Protein AF-A0A0C3E3M6-F1 (afdb_monomer)

Solvent-accessible surface area (backbone atoms only — not comparable to full-atom values): 9593 Å² total; per-residue (Å²): 144,78,88,82,83,80,81,84,80,76,76,79,73,86,79,72,97,59,81,81,47,82,28,49,86,83,46,25,75,39,64,66,33,35,54,50,52,58,72,68,54,87,75,74,88,91,57,54,73,69,54,51,47,52,51,54,50,51,51,53,76,48,27,64,76,56,60,92,46,70,67,47,59,74,80,65,84,90,70,74,87,81,77,88,70,64,92,86,66,84,62,50,68,71,64,85,62,73,88,68,56,73,70,54,45,54,55,51,49,52,52,51,53,51,35,45,76,35,69,75,49,74,91,77,58,72,92,76,52,65,62,48,78,70,78,79,94,75,82,82,88,125

Radius of gyration: 21.29 Å; Cα contacts (8 Å, |Δi|>4): 78; chains: 1; bounding box: 4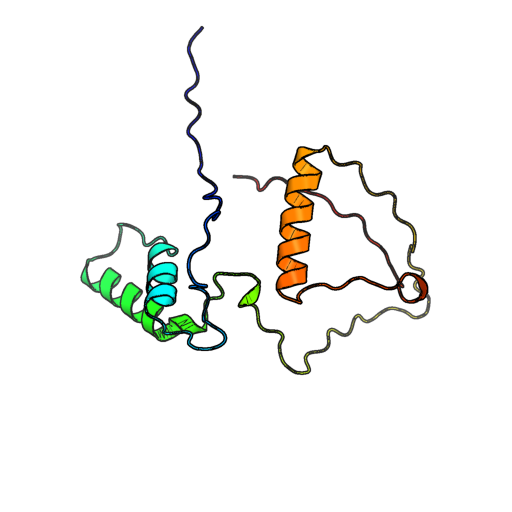5×54×56 Å

Foldseek 3Di:
DDDDDDDDPDPPPPDDDDDCLQCLPPCLLDPSLLVVQLVVDDDDPPDDPVVNVVVSVVSNVVSSVDGPALLSDDDDPPDDDDDPDDPPDAEDLDDDADDDDPVRVVVVVVVVVRCVVSVVDDDDDSVPDRYDDYDDDDDDDD

pLDDT: mean 83.71, std 19.03, range [28.7, 97.94]

Secondary structure (DSSP, 8-state):
---------------S-------TTT-TT-HHHHHHHHHHS---SSS-HHHHHHHHHHHHHTGGG---SGGGPPPPTT--------TTPPPP----PPPPPHHHHHHHHHHHHHHHHTTS--PPPGGG-S------------

Mean predicted aligned error: 9.67 Å

Sequence (142 aa):
MAPKTETTSGLQTITEKSADIFTRQTNPFAPPQVDYIIRSVKVGNDISAEERQKVTELLTEFADVFACSLKEVLPIPEAQVNLTIPEDMTFRTSVHQRLMNPPQCQFMNKWIDEMLSADLIKHADIPHIKHVAPTVLMQKTH

Structure (mmCIF, N/CA/C/O backbone):
data_AF-A0A0C3E3M6-F1
#
_entry.id   AF-A0A0C3E3M6-F1
#
loop_
_atom_site.group_PDB
_atom_site.id
_atom_site.type_symbol
_atom_site.label_atom_id
_atom_site.label_alt_id
_atom_site.label_comp_id
_atom_site.label_asym_id
_atom_site.label_entity_id
_atom_site.label_seq_id
_atom_site.pdbx_PDB_ins_code
_atom_site.Cartn_x
_atom_site.Cartn_y
_atom_site.Cartn_z
_atom_site.occupancy
_atom_site.B_iso_or_equiv
_atom_site.auth_seq_id
_atom_site.auth_comp_id
_atom_site.auth_asym_id
_atom_site.auth_atom_id
_atom_site.pdbx_PDB_model_num
ATOM 1 N N . MET A 1 1 ? 14.175 41.253 10.468 1.00 41.66 1 MET A N 1
ATOM 2 C CA . MET A 1 1 ? 14.672 40.066 11.190 1.00 41.66 1 MET A CA 1
ATOM 3 C C . MET A 1 1 ? 13.565 39.618 12.131 1.00 41.66 1 MET A C 1
ATOM 5 O O . MET A 1 1 ? 13.335 40.268 13.137 1.00 41.66 1 MET A O 1
ATOM 9 N N . ALA A 1 2 ? 12.799 38.612 11.721 1.00 33.34 2 ALA A N 1
ATOM 10 C CA . ALA A 1 2 ? 11.771 37.950 12.521 1.00 33.34 2 ALA A CA 1
ATOM 11 C C . ALA A 1 2 ? 11.750 36.483 12.056 1.00 33.34 2 ALA A C 1
ATOM 13 O O . ALA A 1 2 ? 11.730 36.263 10.839 1.00 33.34 2 ALA A O 1
ATOM 14 N N . PRO A 1 3 ? 11.850 35.495 12.959 1.00 35.28 3 PRO A N 1
ATOM 15 C CA . PRO A 1 3 ? 11.940 34.097 12.567 1.00 35.28 3 PRO A CA 1
ATOM 16 C C . PRO A 1 3 ? 10.563 33.594 12.129 1.00 35.28 3 PRO A C 1
ATOM 18 O O . PRO A 1 3 ? 9.586 33.696 12.868 1.00 35.28 3 PRO A O 1
ATOM 21 N N . LYS A 1 4 ? 10.486 33.058 10.907 1.00 31.77 4 LYS A N 1
ATOM 22 C CA . LYS A 1 4 ? 9.331 32.280 10.458 1.00 31.77 4 LYS A CA 1
ATOM 23 C C . LYS A 1 4 ? 9.396 30.925 11.153 1.00 31.77 4 LYS A C 1
ATOM 25 O O . LYS A 1 4 ? 10.360 30.186 10.992 1.00 31.77 4 LYS A O 1
ATOM 30 N N . THR A 1 5 ? 8.377 30.642 11.946 1.00 35.78 5 THR A N 1
ATOM 31 C CA . THR A 1 5 ? 8.089 29.333 12.522 1.00 35.78 5 THR A CA 1
ATOM 32 C C . THR A 1 5 ? 7.734 28.363 11.398 1.00 35.78 5 THR A C 1
ATOM 34 O O . THR A 1 5 ? 6.671 28.482 10.789 1.00 35.78 5 THR A O 1
ATOM 37 N N . GLU A 1 6 ? 8.627 27.422 11.108 1.00 30.78 6 GLU A N 1
ATOM 38 C CA . GLU A 1 6 ? 8.333 26.266 10.266 1.00 30.78 6 GLU A CA 1
ATOM 39 C C . GLU A 1 6 ? 7.559 25.244 11.103 1.00 30.78 6 GLU A C 1
ATOM 41 O O . GLU A 1 6 ? 8.087 24.609 12.015 1.00 30.78 6 GLU A O 1
ATOM 46 N N . THR A 1 7 ? 6.262 25.132 10.826 1.00 28.70 7 THR A N 1
ATOM 47 C CA . THR A 1 7 ? 5.413 24.064 11.345 1.00 28.70 7 THR A CA 1
ATOM 48 C C . THR A 1 7 ? 5.734 22.780 10.586 1.00 28.70 7 THR A C 1
ATOM 50 O O . THR A 1 7 ? 5.360 22.607 9.429 1.00 28.70 7 THR A O 1
ATOM 53 N N . THR A 1 8 ? 6.443 21.884 11.264 1.00 36.44 8 THR A N 1
ATOM 54 C CA . THR A 1 8 ? 6.720 20.502 10.873 1.00 36.44 8 THR A CA 1
ATOM 55 C C . THR A 1 8 ? 5.420 19.753 10.555 1.00 36.44 8 THR A C 1
ATOM 57 O O . THR A 1 8 ? 4.686 19.363 11.461 1.00 36.44 8 THR A O 1
ATOM 60 N N . SER A 1 9 ? 5.131 19.527 9.270 1.00 33.00 9 SER A N 1
ATOM 61 C CA . SER A 1 9 ? 4.113 18.564 8.836 1.00 33.00 9 SER A CA 1
ATOM 62 C C . SER A 1 9 ? 4.759 17.182 8.804 1.00 33.00 9 SER A C 1
ATOM 64 O O . SER A 1 9 ? 5.563 16.866 7.926 1.00 33.00 9 SER A O 1
ATOM 66 N N . GLY A 1 10 ? 4.486 16.400 9.847 1.00 31.14 10 GLY A N 1
ATOM 67 C CA . GLY A 1 10 ? 5.050 15.074 10.045 1.00 31.14 10 GLY A CA 1
ATOM 68 C C . GLY A 1 10 ? 4.563 14.086 8.992 1.00 31.14 1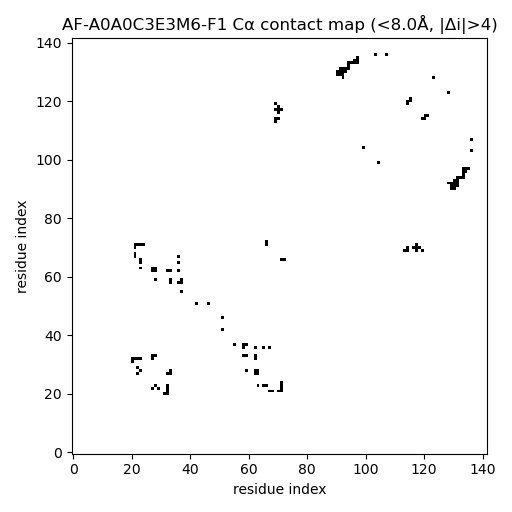0 GLY A C 1
ATOM 69 O O . GLY A 1 10 ? 3.456 13.565 9.082 1.00 31.14 10 GLY A O 1
ATOM 70 N N . LEU A 1 11 ? 5.438 13.742 8.049 1.00 34.34 11 LEU A N 1
ATOM 71 C CA . LEU A 1 11 ? 5.472 12.373 7.555 1.00 34.34 11 LEU A CA 1
ATOM 72 C C . LEU A 1 11 ? 5.988 11.535 8.721 1.00 34.34 11 LEU A C 1
ATOM 74 O O . LEU A 1 11 ? 7.166 11.603 9.070 1.00 34.34 11 LEU A O 1
ATOM 78 N N . GLN A 1 12 ? 5.089 10.800 9.370 1.00 38.12 12 GLN A N 1
ATOM 79 C CA . GLN A 1 12 ? 5.502 9.751 10.287 1.00 38.12 12 GLN A CA 1
ATOM 80 C C . GLN A 1 12 ? 6.233 8.705 9.454 1.00 38.12 12 GLN A C 1
ATOM 82 O O . GLN A 1 12 ? 5.633 7.871 8.780 1.00 38.12 12 GLN A O 1
ATOM 87 N N . THR A 1 13 ? 7.558 8.801 9.457 1.00 36.62 13 THR A N 1
ATOM 88 C CA . THR A 1 13 ? 8.431 7.705 9.082 1.00 36.62 13 THR A CA 1
ATOM 89 C C . THR A 1 13 ? 8.071 6.549 10.004 1.00 36.62 13 THR A C 1
ATOM 91 O O . THR A 1 13 ? 8.385 6.589 11.191 1.00 36.62 13 THR A O 1
ATOM 94 N N . ILE A 1 14 ? 7.383 5.537 9.477 1.00 46.41 14 ILE A N 1
ATOM 95 C CA . ILE A 1 14 ? 7.173 4.271 10.180 1.00 46.41 14 ILE A CA 1
ATOM 96 C C . ILE A 1 14 ? 8.508 3.519 10.118 1.00 46.41 14 ILE A C 1
ATOM 98 O O . ILE A 1 14 ? 8.696 2.575 9.359 1.00 46.41 14 ILE A O 1
ATOM 102 N N . THR A 1 15 ? 9.491 4.026 10.854 1.00 46.19 15 THR A N 1
ATOM 103 C CA . THR A 1 15 ? 10.644 3.251 11.282 1.00 46.19 15 THR A CA 1
ATOM 104 C C . THR A 1 15 ? 10.295 2.804 12.684 1.00 46.19 15 THR A C 1
ATOM 106 O O . THR A 1 15 ? 10.393 3.604 13.601 1.00 46.19 15 THR A O 1
ATOM 109 N N . GLU A 1 16 ? 9.831 1.568 12.839 1.00 38.88 16 GLU A N 1
ATOM 110 C CA . GLU A 1 16 ? 10.320 0.680 13.891 1.00 38.88 16 GLU A CA 1
ATOM 111 C C . GLU A 1 16 ? 9.673 -0.701 13.802 1.00 38.88 16 GLU A C 1
ATOM 113 O O . GLU A 1 16 ? 8.483 -0.880 13.551 1.00 38.88 16 GLU A O 1
ATOM 118 N N . LYS A 1 17 ? 10.554 -1.676 14.003 1.00 43.50 17 LYS A N 1
ATOM 119 C CA . LYS A 1 17 ? 10.396 -3.124 14.031 1.00 43.50 17 LYS A CA 1
ATOM 120 C C . LYS A 1 17 ? 9.372 -3.550 15.095 1.00 43.50 17 LYS A C 1
ATOM 122 O O . LYS A 1 17 ? 9.739 -4.055 16.150 1.00 43.50 17 LYS A O 1
ATOM 127 N N . SER A 1 18 ? 8.096 -3.323 14.819 1.00 44.12 18 SER A N 1
ATOM 128 C CA . SER A 1 18 ? 6.962 -3.926 15.520 1.00 44.12 18 SER A CA 1
ATOM 129 C C . SER A 1 18 ? 6.549 -5.188 14.762 1.00 44.12 18 SER A C 1
ATOM 131 O O . SER A 1 18 ? 6.789 -5.291 13.559 1.00 44.12 18 SER A O 1
ATOM 133 N N . ALA A 1 19 ? 6.016 -6.192 15.464 1.00 58.12 19 ALA A N 1
ATOM 134 C CA . ALA A 1 19 ? 5.388 -7.343 14.814 1.00 58.12 19 ALA A CA 1
ATOM 135 C C . ALA A 1 19 ? 4.458 -6.842 13.698 1.00 58.12 19 ALA A C 1
ATOM 137 O O . ALA A 1 19 ? 3.794 -5.830 13.904 1.00 58.12 19 ALA A O 1
ATOM 138 N N . ASP A 1 20 ? 4.469 -7.496 12.533 1.00 81.62 20 ASP A N 1
ATOM 139 C CA . ASP A 1 20 ? 3.746 -7.023 11.350 1.00 81.62 20 ASP A CA 1
ATOM 140 C C . ASP A 1 20 ? 2.251 -6.902 11.677 1.00 81.62 20 ASP A C 1
ATOM 142 O O . ASP A 1 20 ? 1.538 -7.901 11.759 1.00 81.62 20 ASP A O 1
ATOM 146 N N . ILE A 1 21 ? 1.802 -5.680 11.982 1.00 89.50 21 ILE A N 1
ATOM 147 C CA . ILE A 1 21 ? 0.410 -5.391 12.347 1.00 89.50 21 ILE A CA 1
ATOM 148 C C . ILE A 1 21 ? -0.510 -5.554 11.132 1.00 89.50 21 ILE A C 1
ATOM 150 O O . ILE A 1 21 ? -1.703 -5.801 11.301 1.00 89.50 21 ILE A O 1
ATOM 154 N N . PHE A 1 22 ? 0.078 -5.482 9.932 1.00 92.12 22 PHE A N 1
ATOM 155 C CA . PHE A 1 22 ? -0.568 -5.546 8.631 1.00 92.12 22 PHE A CA 1
ATOM 156 C C . PHE A 1 22 ? -0.913 -6.986 8.270 1.00 92.12 22 PHE A C 1
ATOM 158 O O . PHE A 1 22 ? -0.179 -7.708 7.597 1.00 92.12 22 PHE A O 1
ATOM 165 N N . THR A 1 23 ? -2.055 -7.414 8.792 1.00 93.06 23 THR A N 1
ATOM 166 C CA . THR A 1 23 ? -2.511 -8.805 8.778 1.00 93.06 23 THR A CA 1
ATOM 167 C C . THR A 1 23 ? -3.692 -9.036 7.848 1.00 93.06 23 THR A C 1
ATOM 169 O O . THR A 1 23 ? -4.268 -10.120 7.874 1.00 93.06 23 THR A O 1
ATOM 172 N N . ARG A 1 24 ? -4.030 -8.093 6.958 1.00 93.25 24 ARG A N 1
ATOM 173 C CA . ARG A 1 24 ? -5.171 -8.212 6.032 1.00 93.25 24 ARG A CA 1
ATOM 174 C C . ARG A 1 24 ? -5.231 -9.546 5.284 1.00 93.25 24 ARG A C 1
ATOM 176 O O . ARG A 1 24 ? -6.313 -10.084 5.083 1.00 93.25 24 ARG A O 1
ATOM 183 N N . GLN A 1 25 ? -4.082 -10.087 4.881 1.00 90.25 25 GLN A N 1
ATOM 184 C CA . GLN A 1 25 ? -4.014 -11.342 4.124 1.00 90.25 25 GLN A CA 1
ATOM 185 C C . GLN A 1 25 ? -4.335 -12.593 4.958 1.00 90.25 25 GLN A C 1
ATOM 187 O O . GLN A 1 25 ? -4.780 -13.595 4.404 1.00 90.25 25 GLN A O 1
ATOM 192 N N . THR A 1 26 ? -4.071 -12.565 6.267 1.00 92.81 26 THR A N 1
ATOM 193 C CA . THR A 1 26 ? -4.157 -13.743 7.147 1.00 92.81 26 THR A CA 1
ATOM 194 C C . THR A 1 26 ? -5.274 -13.622 8.177 1.00 92.81 26 THR A C 1
ATOM 196 O O . THR A 1 26 ? -5.999 -14.584 8.414 1.00 92.81 26 THR A O 1
ATOM 199 N N . ASN A 1 27 ? -5.420 -12.448 8.786 1.00 94.25 27 ASN A N 1
ATOM 200 C CA . ASN A 1 27 ? -6.469 -12.106 9.733 1.00 94.25 27 ASN A CA 1
ATOM 201 C C . ASN A 1 27 ? -6.780 -10.594 9.672 1.00 94.25 27 ASN A C 1
ATOM 203 O O . ASN A 1 27 ? -6.247 -9.827 10.475 1.00 94.25 27 ASN A O 1
ATOM 207 N N . PRO A 1 28 ? -7.656 -10.147 8.757 1.00 93.56 28 PRO A N 1
ATOM 208 C CA . PRO A 1 28 ? -7.956 -8.724 8.582 1.00 93.56 28 PRO A CA 1
ATOM 209 C C . PRO A 1 28 ? -8.599 -8.050 9.799 1.00 93.56 28 PRO A C 1
ATOM 211 O O . PRO A 1 28 ? -8.494 -6.837 9.952 1.00 93.56 28 PRO A O 1
ATOM 214 N N . PHE A 1 29 ? -9.224 -8.827 10.684 1.00 96.19 29 PHE A N 1
ATOM 215 C CA . PHE A 1 29 ? -9.893 -8.334 11.890 1.00 96.19 29 PHE A CA 1
ATOM 216 C C . PHE A 1 29 ? -9.014 -8.448 13.142 1.00 96.19 29 PHE A C 1
ATOM 218 O O . PHE A 1 29 ? -9.515 -8.380 14.267 1.00 96.19 29 PHE A O 1
ATOM 225 N N . ALA A 1 30 ? -7.701 -8.654 12.983 1.00 95.38 30 ALA A N 1
ATOM 226 C CA . ALA A 1 30 ? -6.787 -8.648 14.114 1.00 95.38 30 ALA A CA 1
ATOM 227 C C . ALA A 1 30 ? -6.859 -7.284 14.834 1.00 95.38 30 ALA A C 1
ATOM 229 O O . ALA A 1 30 ? -6.734 -6.251 14.171 1.00 95.38 30 ALA A O 1
ATOM 230 N N . PRO A 1 31 ? -6.997 -7.244 16.175 1.00 95.69 31 PRO A N 1
ATOM 231 C CA . PRO A 1 31 ? -7.135 -5.981 16.903 1.00 95.69 31 PRO A CA 1
ATOM 232 C C . PRO A 1 31 ? -6.061 -4.927 16.568 1.00 95.69 31 PRO A C 1
ATOM 234 O O . PRO A 1 31 ? -6.435 -3.782 16.329 1.00 95.69 31 PRO A O 1
ATOM 237 N N . PRO A 1 32 ? -4.760 -5.275 16.416 1.00 94.94 32 PRO A N 1
ATOM 238 C CA . PRO A 1 32 ? -3.743 -4.295 16.025 1.00 94.94 32 PRO A CA 1
ATOM 239 C C . PRO A 1 32 ? -3.978 -3.637 14.654 1.00 94.94 32 PRO A C 1
ATOM 241 O O . PRO A 1 32 ? -3.675 -2.455 14.493 1.00 94.94 32 PRO A O 1
ATOM 244 N N . GLN A 1 33 ? -4.518 -4.379 13.679 1.00 94.25 33 GLN A N 1
ATOM 245 C CA . GLN A 1 33 ? -4.852 -3.865 12.345 1.00 94.25 33 GLN A CA 1
ATOM 246 C C . GLN A 1 33 ? -6.046 -2.912 12.424 1.00 94.25 33 GLN A C 1
ATOM 248 O O . GLN A 1 33 ? -5.993 -1.793 11.914 1.00 94.25 33 GLN A O 1
ATOM 253 N N . VAL A 1 34 ? -7.112 -3.337 13.105 1.00 96.25 34 VAL A N 1
ATOM 254 C CA . VAL A 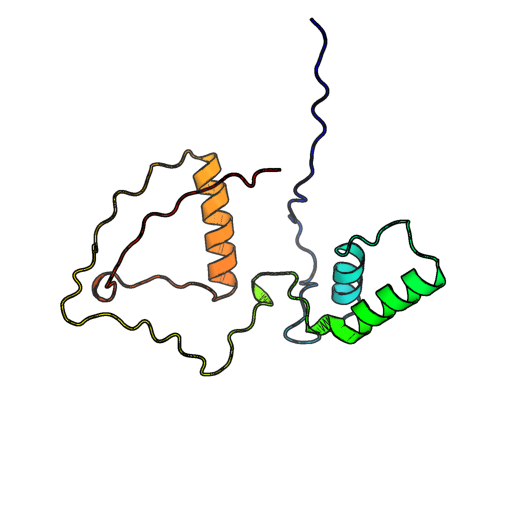1 34 ? -8.339 -2.545 13.278 1.00 96.25 34 VAL A CA 1
ATOM 255 C C . VAL A 1 34 ? -8.040 -1.233 14.006 1.00 96.25 34 VAL A C 1
ATOM 257 O O . VAL A 1 34 ? -8.434 -0.161 13.542 1.00 96.25 34 VAL A O 1
ATOM 260 N N . ASP A 1 35 ? -7.264 -1.287 15.089 1.00 95.81 35 ASP A N 1
ATOM 261 C CA . ASP A 1 35 ? -6.840 -0.099 15.834 1.00 95.81 35 ASP A CA 1
ATOM 262 C C . ASP A 1 35 ? -6.023 0.859 14.955 1.00 95.81 35 ASP A C 1
ATOM 264 O O . ASP A 1 35 ? -6.173 2.083 15.041 1.00 95.81 35 ASP A O 1
ATOM 268 N N . TYR A 1 36 ? -5.162 0.320 14.085 1.00 95.69 36 TYR A N 1
ATOM 269 C CA . TYR A 1 36 ? -4.406 1.123 13.127 1.00 95.69 36 TYR A CA 1
ATOM 270 C C . TYR A 1 36 ? -5.325 1.814 12.110 1.00 95.69 36 TYR A C 1
ATOM 272 O O . TYR A 1 36 ? -5.155 3.013 11.860 1.00 95.69 36 TYR A O 1
ATOM 280 N N . ILE A 1 37 ? -6.317 1.102 11.564 1.00 96.06 37 ILE A N 1
ATOM 281 C CA . ILE A 1 37 ? -7.307 1.649 10.622 1.00 96.06 37 ILE A CA 1
ATOM 282 C C . ILE A 1 37 ? -8.082 2.792 11.282 1.00 96.06 37 ILE A C 1
ATOM 284 O O . ILE A 1 37 ? -8.094 3.907 10.757 1.00 96.06 37 ILE A O 1
ATOM 288 N N . ILE A 1 38 ? -8.658 2.556 12.465 1.00 96.12 38 ILE A N 1
ATOM 289 C CA . ILE A 1 38 ? -9.459 3.555 13.189 1.00 96.12 38 ILE A CA 1
ATOM 290 C C . ILE A 1 38 ? -8.638 4.819 13.464 1.00 96.12 38 ILE A C 1
ATOM 292 O O . ILE A 1 38 ? -9.122 5.931 13.259 1.00 96.12 38 ILE A O 1
ATOM 296 N N . ARG A 1 39 ? -7.374 4.672 13.882 1.00 95.00 39 ARG A N 1
ATOM 297 C CA . ARG A 1 39 ? -6.476 5.814 14.142 1.00 95.00 39 ARG A CA 1
ATOM 298 C C . ARG A 1 39 ? -6.059 6.559 12.877 1.00 95.00 39 ARG A C 1
ATOM 300 O O . ARG A 1 39 ? -5.763 7.752 12.950 1.00 95.00 39 ARG A O 1
ATOM 307 N N . SER A 1 40 ? -6.008 5.866 11.744 1.00 94.56 40 SER A N 1
ATOM 308 C CA . SER A 1 40 ? -5.643 6.438 10.445 1.00 94.56 40 SER A CA 1
ATOM 309 C C . SER A 1 40 ? -6.788 7.231 9.810 1.00 94.56 40 SER A C 1
ATOM 311 O O . SER A 1 40 ? -6.544 8.130 9.002 1.00 94.56 40 SER A O 1
ATOM 313 N N . VAL A 1 41 ? -8.037 6.942 10.185 1.00 94.44 41 VAL A N 1
ATOM 314 C CA . VAL A 1 41 ? -9.215 7.654 9.681 1.00 94.44 41 VAL A CA 1
ATOM 315 C C . VAL A 1 41 ? -9.457 8.935 10.480 1.00 94.44 41 VAL A C 1
ATOM 317 O O . VAL A 1 41 ? -9.741 8.927 11.677 1.00 94.44 41 VAL A O 1
ATOM 320 N N . LYS A 1 42 ? -9.401 10.079 9.793 1.00 94.56 42 LYS A N 1
ATOM 321 C CA . LYS A 1 42 ? -9.721 11.379 10.390 1.00 94.56 42 LYS A CA 1
ATOM 322 C C . LYS A 1 42 ? -11.229 11.628 10.359 1.00 94.56 42 LYS A C 1
ATOM 324 O O . LYS A 1 42 ? -11.776 12.020 9.333 1.00 94.56 42 LYS A O 1
ATOM 329 N N . VAL A 1 43 ? -11.878 11.467 11.507 1.00 92.94 43 VAL A N 1
ATOM 330 C CA . VAL A 1 43 ? -13.300 11.788 11.698 1.00 92.94 43 VAL A CA 1
ATOM 331 C C . VAL A 1 43 ? -13.453 13.236 12.172 1.00 92.94 43 VAL A C 1
ATOM 333 O O . VAL A 1 43 ? -12.821 13.630 13.156 1.00 92.94 43 VAL A O 1
ATOM 336 N N . GLY A 1 44 ? -14.279 14.024 11.477 1.00 92.94 44 GLY A N 1
ATOM 337 C CA . GLY A 1 44 ? -14.563 15.425 11.806 1.00 92.94 44 GLY A CA 1
ATOM 338 C C . GLY A 1 44 ? -15.188 15.621 13.194 1.00 92.94 44 GLY A C 1
ATOM 339 O O . GLY A 1 44 ? -15.631 14.672 13.839 1.00 92.94 44 GLY A O 1
ATOM 340 N N . ASN A 1 45 ? -15.182 16.861 13.689 1.00 93.62 45 ASN A N 1
ATOM 341 C CA . ASN A 1 45 ? -15.757 17.218 14.999 1.00 93.62 45 ASN A CA 1
ATOM 342 C C . ASN A 1 45 ? -17.242 17.616 14.910 1.00 93.62 45 ASN A C 1
ATOM 344 O O . ASN A 1 45 ? -17.838 17.995 15.911 1.00 93.62 45 ASN A O 1
ATOM 348 N N . ASP A 1 46 ? -17.812 17.556 13.713 1.00 95.25 46 ASP A N 1
ATOM 349 C CA . ASP A 1 46 ? -19.171 17.941 13.335 1.00 95.25 46 ASP A CA 1
ATOM 350 C C . ASP A 1 46 ? -20.205 16.820 13.521 1.00 95.25 46 ASP A C 1
ATOM 352 O O . ASP A 1 46 ? -21.361 16.986 13.147 1.00 95.25 46 ASP A O 1
ATOM 356 N N . ILE A 1 47 ? -19.805 15.703 14.133 1.00 96.50 47 ILE A N 1
ATOM 357 C CA . ILE A 1 47 ? -20.680 14.568 14.428 1.00 96.50 47 ILE A CA 1
ATOM 358 C C . ILE A 1 47 ? -20.806 14.331 15.933 1.00 96.50 47 ILE A C 1
ATOM 360 O O . ILE A 1 47 ? -19.881 14.584 16.714 1.00 96.50 47 ILE A O 1
ATOM 364 N N . SER A 1 48 ? -21.955 13.801 16.333 1.00 96.94 48 SER A N 1
ATOM 365 C CA . SER A 1 48 ? -22.238 13.385 17.704 1.00 96.94 48 SER A CA 1
ATOM 366 C C . SER A 1 48 ? -21.388 12.181 18.135 1.00 96.94 48 SER A C 1
ATOM 368 O O . SER A 1 48 ? -20.767 11.485 17.327 1.00 96.94 48 SER A O 1
ATOM 370 N N . ALA A 1 49 ? -21.378 11.901 19.440 1.00 95.69 49 ALA A N 1
ATOM 371 C CA . ALA A 1 49 ? -20.720 10.710 19.974 1.00 95.69 49 ALA A CA 1
ATOM 372 C C . ALA A 1 49 ? -21.341 9.410 19.428 1.00 95.69 49 ALA A C 1
ATOM 374 O O . ALA A 1 49 ? -20.615 8.468 19.124 1.00 95.69 49 ALA A O 1
ATOM 375 N N . GLU A 1 50 ? -22.665 9.379 19.247 1.00 97.12 50 GLU A N 1
ATOM 376 C CA . GLU A 1 50 ? -23.382 8.225 18.692 1.00 97.12 50 GLU A CA 1
ATOM 377 C C . GLU A 1 50 ? -23.004 7.968 17.229 1.00 97.12 50 GLU A C 1
ATOM 379 O O . GLU A 1 50 ? -22.779 6.830 16.826 1.00 97.12 50 GLU A O 1
ATOM 384 N N . GLU A 1 51 ? -22.884 9.021 16.421 1.00 97.31 51 GLU A N 1
ATOM 385 C CA . GLU A 1 51 ? -22.441 8.900 15.028 1.00 97.31 51 GLU A CA 1
ATOM 386 C C . GLU A 1 51 ? -20.976 8.485 14.936 1.00 97.31 51 GLU A C 1
ATOM 388 O O . GLU A 1 51 ? -20.626 7.637 14.118 1.00 97.31 51 GLU A O 1
ATOM 393 N N . ARG A 1 52 ? -20.115 9.019 15.810 1.00 96.38 52 ARG A N 1
ATOM 394 C CA . ARG A 1 52 ? -18.710 8.597 15.887 1.00 96.38 52 ARG A CA 1
ATOM 395 C C . ARG A 1 52 ? -18.587 7.115 16.234 1.00 96.38 52 ARG A C 1
ATOM 397 O O . ARG A 1 52 ? -17.732 6.429 15.671 1.00 96.38 52 ARG A O 1
ATOM 404 N N . GLN A 1 53 ? -19.445 6.625 17.124 1.00 96.88 53 GLN A N 1
ATOM 405 C CA . GLN A 1 53 ? -19.514 5.209 17.459 1.00 96.88 53 GLN A CA 1
ATOM 406 C C . GLN A 1 53 ? -19.919 4.374 16.236 1.00 96.88 53 GLN A C 1
ATOM 408 O O . GLN A 1 53 ? -19.198 3.444 15.889 1.00 96.88 53 GLN A O 1
ATOM 413 N N . LYS A 1 54 ? -20.970 4.774 15.505 1.00 97.56 54 LYS A N 1
ATOM 414 C CA . LYS A 1 54 ? -21.382 4.106 14.253 1.00 97.56 54 LYS A CA 1
ATOM 415 C C . LYS A 1 54 ? -20.274 4.082 13.198 1.00 97.56 54 LYS A C 1
ATOM 417 O O . LYS A 1 54 ? -20.098 3.079 12.517 1.00 97.56 54 LYS A O 1
ATOM 422 N N . VAL A 1 55 ? -19.508 5.167 13.061 1.00 96.81 55 VAL A N 1
ATOM 423 C CA . VAL A 1 55 ? -18.349 5.209 12.153 1.00 96.81 55 VAL A CA 1
ATOM 424 C C . VAL A 1 55 ? -17.286 4.205 12.593 1.00 96.81 55 VAL A C 1
ATOM 426 O O . VAL A 1 55 ? -16.756 3.477 11.764 1.00 96.81 55 VAL A O 1
ATOM 429 N N . THR A 1 56 ? -16.985 4.139 13.889 1.00 96.69 56 THR A N 1
ATOM 430 C CA . THR A 1 56 ? -15.980 3.209 14.428 1.00 96.69 56 THR A CA 1
ATOM 431 C C . THR A 1 56 ? -16.405 1.752 14.231 1.00 96.69 56 THR A C 1
ATOM 433 O O . THR A 1 56 ? -15.590 0.919 13.833 1.00 96.69 56 THR A O 1
ATOM 436 N N . GLU A 1 57 ? -17.686 1.454 14.450 1.00 97.75 57 GLU A N 1
ATOM 437 C CA . GLU A 1 57 ? -18.286 0.142 14.187 1.00 97.75 57 GLU A CA 1
ATOM 438 C C . GLU A 1 57 ? -18.180 -0.228 12.707 1.00 97.75 57 GLU A C 1
ATOM 440 O O . GLU A 1 57 ? -17.694 -1.311 12.397 1.00 97.75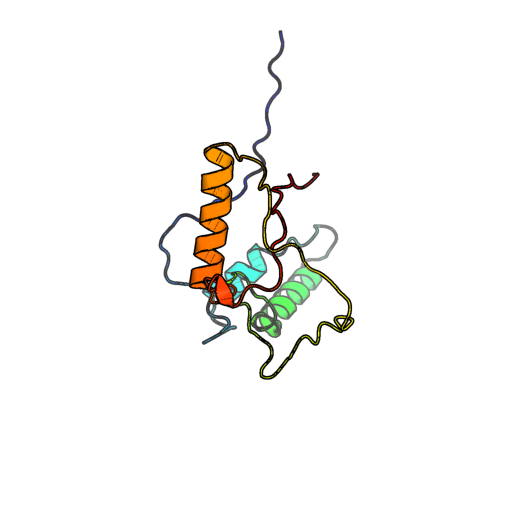 57 GLU A O 1
ATOM 445 N N . LEU A 1 58 ? -18.508 0.696 11.799 1.00 97.81 58 LEU A N 1
ATOM 446 C CA . LEU A 1 58 ? -18.393 0.478 10.356 1.00 97.81 58 LEU A CA 1
ATOM 447 C C . LEU A 1 58 ? -16.942 0.215 9.919 1.00 97.81 58 LEU A C 1
ATOM 449 O O . LEU A 1 58 ? -16.680 -0.685 9.126 1.00 97.81 58 LEU A O 1
ATOM 453 N N . LEU A 1 59 ? -15.982 0.982 10.443 1.00 97.31 59 LEU A N 1
ATOM 454 C CA . LEU A 1 59 ? -14.559 0.769 10.153 1.00 97.31 59 LEU A CA 1
ATOM 455 C C . LEU A 1 59 ? -14.071 -0.594 10.657 1.00 97.31 59 LEU A C 1
ATOM 457 O O . LEU A 1 59 ? -13.232 -1.216 10.012 1.00 97.31 59 LEU A O 1
ATOM 461 N N . THR A 1 60 ? -14.598 -1.049 11.794 1.00 97.06 60 THR A N 1
ATOM 462 C CA . THR A 1 60 ? -14.279 -2.361 12.369 1.00 97.06 60 THR A CA 1
ATOM 463 C C . THR A 1 60 ? -14.902 -3.492 11.553 1.00 97.06 60 THR A C 1
ATOM 465 O O . THR A 1 60 ? -14.233 -4.483 11.271 1.00 97.06 60 THR A O 1
ATOM 468 N N . GLU A 1 61 ? -16.164 -3.334 11.149 1.00 97.94 61 GLU A N 1
ATOM 469 C CA . GLU A 1 61 ? -16.917 -4.305 10.347 1.00 97.94 61 GLU A CA 1
ATOM 470 C C . GLU A 1 61 ? -16.273 -4.544 8.978 1.00 97.94 61 GLU A C 1
ATOM 472 O O . GLU A 1 61 ? -16.212 -5.683 8.523 1.00 97.94 61 GLU A O 1
ATOM 477 N N . PHE A 1 62 ? -15.746 -3.489 8.353 1.00 97.19 62 PHE A N 1
ATOM 478 C CA . PHE A 1 62 ? -15.142 -3.534 7.018 1.00 97.19 62 PHE A CA 1
ATOM 479 C C . PHE A 1 62 ? -13.613 -3.394 7.042 1.00 97.19 62 PHE A C 1
ATOM 481 O O . PHE A 1 62 ? -13.011 -2.874 6.098 1.00 97.19 62 PHE A O 1
ATOM 488 N N . ALA A 1 63 ? -12.961 -3.836 8.123 1.00 95.94 63 ALA A N 1
ATOM 489 C CA . ALA A 1 63 ? -11.507 -3.737 8.276 1.00 95.94 63 ALA A CA 1
ATOM 490 C C . ALA A 1 63 ? -10.724 -4.466 7.161 1.00 95.94 63 ALA A C 1
ATOM 492 O O . ALA A 1 63 ? -9.628 -4.050 6.788 1.00 95.94 63 ALA A O 1
ATOM 493 N N . ASP A 1 64 ? -11.304 -5.514 6.577 1.00 94.81 64 ASP A N 1
ATOM 494 C CA . ASP A 1 64 ? -10.751 -6.312 5.476 1.00 94.81 64 ASP A CA 1
ATOM 495 C C . ASP A 1 64 ? -10.642 -5.564 4.136 1.00 94.81 64 ASP A C 1
ATOM 497 O O . ASP A 1 64 ? -9.855 -5.946 3.257 1.00 94.81 64 ASP A O 1
ATOM 501 N N . VAL A 1 65 ? -11.385 -4.471 3.971 1.00 94.12 65 VAL A N 1
ATOM 502 C CA . VAL A 1 65 ? -11.328 -3.622 2.773 1.00 94.12 65 VAL A CA 1
ATOM 503 C C . VAL A 1 65 ? -10.065 -2.756 2.761 1.00 94.12 65 VAL A C 1
ATOM 505 O O . VAL A 1 65 ? -9.547 -2.425 1.692 1.00 94.12 65 VAL A O 1
ATOM 508 N N . PHE A 1 66 ? -9.534 -2.407 3.932 1.00 93.50 66 PHE A N 1
ATOM 509 C CA . PHE A 1 66 ? -8.405 -1.493 4.047 1.00 93.50 66 PHE A CA 1
ATOM 510 C C . PHE A 1 66 ? -7.074 -2.223 3.855 1.00 93.50 66 PHE A C 1
ATOM 512 O O . PHE A 1 66 ? -6.747 -3.154 4.583 1.00 93.50 66 PHE A O 1
ATOM 519 N N . ALA A 1 67 ? -6.276 -1.749 2.898 1.00 93.00 67 ALA A N 1
ATOM 520 C CA . ALA A 1 67 ? -4.857 -2.070 2.801 1.00 93.00 67 ALA A CA 1
ATOM 521 C C . ALA A 1 67 ? -4.057 -0.913 3.410 1.00 93.00 67 ALA A C 1
ATOM 523 O O . ALA A 1 67 ? -4.029 0.195 2.868 1.00 93.00 67 ALA A O 1
ATOM 524 N N . CYS A 1 68 ? -3.428 -1.168 4.551 1.00 92.31 68 CYS A N 1
ATOM 525 C CA . CYS A 1 68 ? -2.641 -0.192 5.298 1.00 92.31 68 CYS A CA 1
ATOM 526 C C . CYS A 1 68 ? -1.148 -0.249 4.945 1.00 92.31 68 CYS A C 1
ATOM 528 O O . CYS A 1 68 ? -0.399 0.665 5.294 1.00 92.31 68 CYS A O 1
ATOM 530 N N . SER A 1 69 ? -0.721 -1.273 4.201 1.00 91.88 69 SER A N 1
ATOM 531 C CA . SER A 1 69 ? 0.615 -1.362 3.610 1.00 91.88 69 SER A CA 1
ATOM 532 C C . SER A 1 69 ? 0.585 -1.884 2.170 1.00 91.88 69 SER A C 1
ATOM 534 O O . SER A 1 69 ? -0.385 -2.504 1.734 1.00 91.88 69 SER A O 1
ATOM 536 N N . LEU A 1 70 ? 1.683 -1.682 1.430 1.00 91.12 70 LEU A N 1
ATOM 537 C CA . LEU A 1 70 ? 1.834 -2.214 0.069 1.00 91.12 70 LEU A CA 1
ATOM 538 C C . LEU A 1 70 ? 1.749 -3.745 0.015 1.00 91.12 70 LEU A C 1
ATOM 540 O O . LEU A 1 70 ? 1.252 -4.285 -0.965 1.00 91.12 70 LEU A O 1
ATOM 544 N N . LYS A 1 71 ? 2.173 -4.440 1.077 1.00 89.94 71 LYS A N 1
ATOM 545 C CA . LYS A 1 71 ? 2.099 -5.906 1.170 1.00 89.94 71 LYS A CA 1
ATOM 546 C C . LYS A 1 71 ? 0.667 -6.418 1.272 1.00 89.94 71 LYS A C 1
ATOM 548 O O . LYS A 1 71 ? 0.395 -7.561 0.935 1.00 89.94 71 LYS A O 1
ATOM 553 N N . GLU A 1 72 ? -0.259 -5.587 1.733 1.00 91.75 72 GLU A N 1
ATOM 554 C CA . GLU A 1 72 ? -1.670 -5.953 1.853 1.00 91.75 72 GLU A CA 1
ATOM 555 C C . GLU A 1 72 ? -2.451 -5.747 0.550 1.00 91.75 72 GLU A C 1
ATOM 557 O O . GLU A 1 72 ? -3.621 -6.134 0.472 1.00 91.75 72 GLU A O 1
ATOM 562 N N . VAL A 1 73 ? -1.827 -5.159 -0.479 1.00 90.06 73 VAL A N 1
ATOM 563 C CA . VAL A 1 73 ? -2.417 -5.024 -1.813 1.00 90.06 73 VAL A CA 1
ATOM 564 C C . VAL A 1 73 ? -2.463 -6.402 -2.467 1.00 90.06 73 VAL A C 1
ATOM 566 O O . VAL A 1 73 ? -1.439 -7.048 -2.661 1.00 90.06 73 VAL A O 1
ATOM 569 N N . LEU A 1 74 ? -3.672 -6.855 -2.803 1.00 86.06 74 LEU A N 1
ATOM 570 C CA . LEU A 1 74 ? -3.891 -8.165 -3.408 1.00 86.06 74 LEU A CA 1
ATOM 571 C C . LEU A 1 74 ? -4.086 -8.024 -4.921 1.00 86.06 74 LEU A C 1
ATOM 573 O O . LEU A 1 74 ? -4.938 -7.232 -5.340 1.00 86.06 74 LEU A O 1
ATOM 577 N N . PRO A 1 75 ? -3.358 -8.794 -5.748 1.00 84.25 75 PRO A N 1
ATOM 578 C CA . PRO A 1 75 ? -3.683 -8.899 -7.159 1.00 84.25 75 PRO A CA 1
ATOM 579 C C . PRO A 1 75 ? -5.049 -9.572 -7.315 1.00 84.25 75 PRO A C 1
ATOM 581 O O . PRO A 1 75 ? -5.395 -10.492 -6.573 1.00 84.25 75 PRO A O 1
ATOM 584 N N . ILE A 1 76 ? -5.827 -9.129 -8.301 1.00 87.25 76 ILE A N 1
ATOM 585 C CA . ILE A 1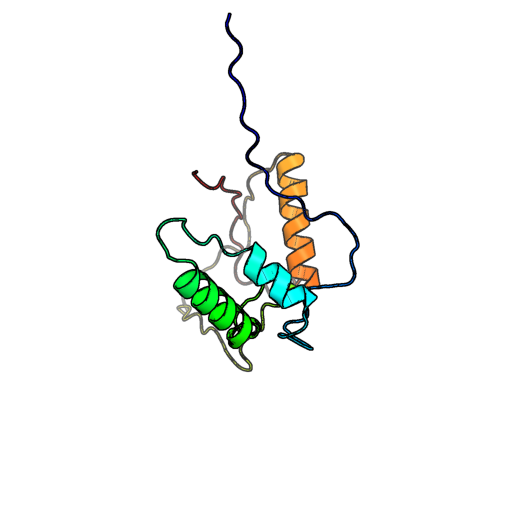 76 ?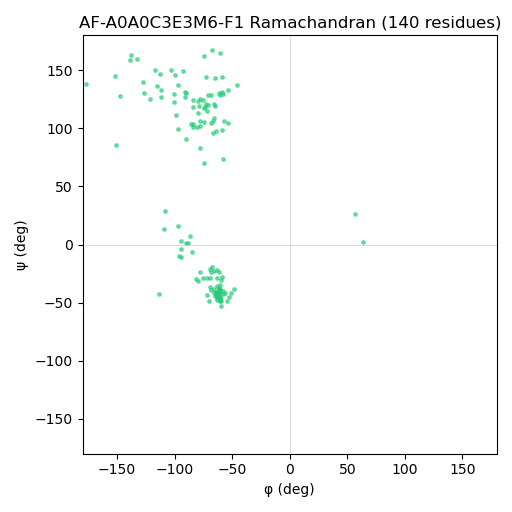 -7.063 -9.818 -8.669 1.00 87.25 76 ILE A CA 1
ATOM 586 C C . ILE A 1 76 ? -6.656 -11.108 -9.393 1.00 87.25 76 ILE A C 1
ATOM 588 O O . ILE A 1 76 ? -5.962 -11.015 -10.413 1.00 87.25 76 ILE A O 1
ATOM 592 N N . PRO A 1 77 ? -7.051 -12.296 -8.898 1.00 86.81 77 PRO A N 1
ATOM 593 C CA . PRO A 1 77 ? -6.720 -13.552 -9.556 1.00 86.81 77 PRO A CA 1
ATOM 594 C C . PRO A 1 77 ? -7.155 -13.521 -11.021 1.00 86.81 77 PRO A C 1
ATOM 596 O O . PRO A 1 77 ? -8.267 -13.102 -11.330 1.00 86.81 77 PRO A O 1
ATOM 599 N N . GLU A 1 78 ? -6.255 -13.936 -11.913 1.00 87.69 78 GLU A N 1
ATOM 600 C CA . GLU A 1 78 ? -6.498 -14.054 -13.361 1.00 87.69 78 GLU A CA 1
ATOM 601 C C . GLU A 1 78 ? -6.803 -12.741 -14.102 1.00 87.69 78 GLU A C 1
ATOM 603 O O . GLU A 1 78 ? -6.992 -12.757 -15.321 1.00 87.69 78 GLU A O 1
ATOM 608 N N . ALA A 1 79 ? -6.794 -11.591 -13.424 1.00 88.94 79 ALA A N 1
ATOM 609 C CA . ALA A 1 79 ? -6.980 -10.314 -14.093 1.00 88.94 79 ALA A CA 1
ATOM 610 C C . ALA A 1 79 ? -5.800 -10.029 -15.029 1.00 88.94 79 ALA A C 1
ATOM 612 O O . ALA A 1 79 ? -4.647 -9.923 -14.607 1.00 88.94 79 ALA A O 1
ATOM 613 N N . GLN A 1 80 ? -6.104 -9.866 -16.314 1.00 87.38 80 GLN A N 1
ATOM 614 C CA . GLN A 1 80 ? -5.134 -9.471 -17.327 1.00 87.38 80 GLN A CA 1
ATOM 615 C C . GLN A 1 80 ? -5.462 -8.071 -17.832 1.00 87.38 80 GLN A C 1
ATOM 617 O O . GLN A 1 80 ? -6.577 -7.791 -18.274 1.00 87.38 80 GLN A O 1
ATOM 622 N N . VAL A 1 81 ? -4.468 -7.186 -17.790 1.00 86.50 81 VAL A N 1
ATOM 623 C CA . VAL A 1 81 ? -4.553 -5.879 -18.439 1.00 86.50 81 VAL A CA 1
ATOM 624 C C . VAL A 1 81 ? -4.129 -6.051 -19.893 1.00 86.50 81 VAL A C 1
ATOM 626 O O . VAL A 1 81 ? -2.942 -6.165 -20.197 1.00 86.50 81 VAL A O 1
ATOM 629 N N . ASN A 1 82 ? -5.105 -6.063 -20.800 1.00 86.31 82 ASN A N 1
ATOM 630 C CA . ASN A 1 82 ? -4.844 -6.076 -22.235 1.00 86.31 82 ASN A CA 1
ATOM 631 C C . ASN A 1 82 ? -4.529 -4.658 -22.713 1.00 86.31 82 ASN A C 1
ATOM 633 O O . ASN A 1 82 ? -5.421 -3.834 -22.910 1.00 86.31 82 ASN A O 1
ATOM 637 N N . LEU A 1 83 ? -3.243 -4.375 -22.900 1.00 85.56 83 LEU A N 1
ATOM 638 C CA . LEU A 1 83 ? -2.803 -3.172 -23.595 1.00 85.56 83 LEU A CA 1
ATOM 639 C C . LEU A 1 83 ? -2.985 -3.409 -25.098 1.00 85.56 83 LEU A C 1
ATOM 641 O O . LEU A 1 83 ? -2.187 -4.115 -25.713 1.00 85.56 83 LEU A O 1
ATOM 645 N N . THR A 1 84 ? -4.043 -2.850 -25.689 1.00 88.44 84 THR A N 1
ATOM 646 C CA . THR A 1 84 ? -4.246 -2.872 -27.145 1.00 88.44 84 THR A CA 1
ATOM 647 C C . THR A 1 84 ? -3.163 -2.026 -27.808 1.00 88.44 84 THR A C 1
ATOM 649 O O . THR A 1 84 ? -3.261 -0.802 -27.872 1.00 88.44 84 THR A O 1
ATOM 652 N N . ILE A 1 85 ? -2.100 -2.687 -28.258 1.00 86.38 85 ILE A N 1
ATOM 653 C CA . ILE A 1 85 ? -0.959 -2.069 -28.929 1.00 86.38 85 ILE A CA 1
ATOM 654 C C . ILE A 1 85 ? -1.127 -2.279 -30.441 1.00 86.38 85 ILE A C 1
ATOM 656 O O . ILE A 1 85 ? -1.226 -3.433 -30.863 1.00 86.38 85 ILE A O 1
ATOM 660 N N . PRO A 1 86 ? -1.153 -1.210 -31.256 1.00 89.81 86 PRO A N 1
ATOM 661 C CA . PRO A 1 86 ? -1.145 -1.328 -32.713 1.00 89.81 86 PRO A CA 1
ATOM 662 C C . PRO A 1 86 ? 0.092 -2.082 -33.220 1.00 89.81 86 PRO A C 1
ATOM 664 O O . PRO A 1 86 ? 1.184 -1.922 -32.674 1.00 89.81 86 PRO A O 1
ATOM 667 N N . GLU A 1 87 ? -0.064 -2.883 -34.276 1.00 86.06 87 GLU A N 1
ATOM 668 C CA . GLU A 1 87 ? 1.026 -3.702 -34.837 1.00 86.06 87 GLU A CA 1
ATOM 669 C C . GLU A 1 87 ? 2.189 -2.863 -35.392 1.00 86.06 87 GLU A C 1
ATOM 671 O O . GLU A 1 87 ? 3.338 -3.300 -35.371 1.00 86.06 87 GLU A O 1
ATOM 676 N N . ASP A 1 88 ? 1.905 -1.644 -35.852 1.00 89.88 88 ASP A N 1
ATOM 677 C CA . ASP A 1 88 ? 2.868 -0.691 -36.406 1.00 89.88 88 ASP A CA 1
ATOM 678 C C . ASP A 1 88 ? 3.520 0.211 -35.342 1.00 89.88 88 ASP A C 1
ATOM 680 O O . ASP A 1 88 ? 4.351 1.067 -35.663 1.00 89.88 88 ASP A O 1
ATOM 684 N N . MET A 1 89 ? 3.186 0.027 -34.059 1.00 87.00 89 MET A N 1
ATOM 685 C CA . MET A 1 89 ? 3.697 0.873 -32.988 1.00 87.00 89 MET A CA 1
ATOM 686 C C . MET A 1 89 ? 5.160 0.560 -32.659 1.00 87.00 89 MET A C 1
ATOM 688 O O . MET A 1 89 ? 5.508 -0.504 -32.147 1.00 87.00 89 MET A O 1
ATOM 692 N N . THR A 1 90 ? 6.031 1.548 -32.860 1.00 85.12 90 THR A N 1
ATOM 693 C CA . THR A 1 90 ? 7.422 1.484 -32.401 1.00 85.12 90 THR A CA 1
ATOM 694 C C . THR A 1 90 ? 7.557 2.058 -30.996 1.00 85.12 90 THR A C 1
ATOM 696 O O . THR A 1 90 ? 7.143 3.190 -30.736 1.00 85.12 90 THR A O 1
ATOM 699 N N . PHE A 1 91 ? 8.214 1.325 -30.102 1.00 84.69 91 PHE A N 1
ATOM 700 C CA . PHE A 1 91 ? 8.505 1.784 -28.748 1.00 84.69 91 PHE A CA 1
ATOM 701 C C . PHE A 1 91 ? 9.960 2.210 -28.594 1.00 84.69 91 PHE A C 1
ATOM 703 O O . PHE A 1 91 ? 10.871 1.658 -29.208 1.00 84.69 91 PHE A O 1
ATOM 710 N N . ARG A 1 92 ? 10.193 3.170 -27.697 1.00 81.44 92 ARG A N 1
ATOM 711 C CA . ARG A 1 92 ? 11.547 3.471 -27.228 1.00 81.44 92 ARG A CA 1
ATOM 712 C C . ARG A 1 92 ? 11.958 2.453 -26.168 1.00 81.44 92 ARG A C 1
ATOM 714 O O . ARG A 1 92 ? 11.286 2.332 -25.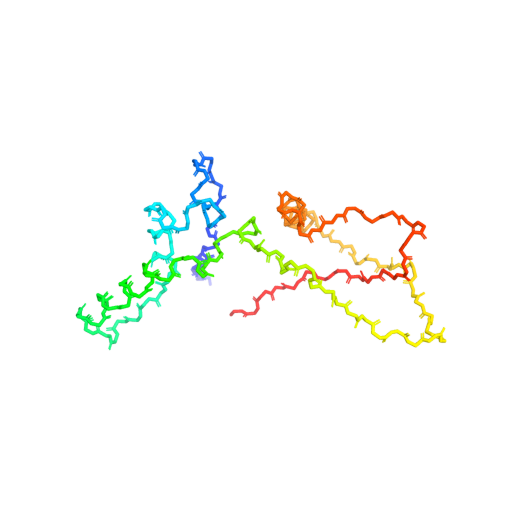145 1.00 81.44 92 ARG A O 1
ATOM 721 N N . THR A 1 93 ? 13.070 1.769 -26.410 1.00 82.94 93 THR A N 1
ATOM 722 C CA . THR A 1 93 ? 13.727 0.851 -25.461 1.00 82.94 93 THR A CA 1
ATOM 723 C C . THR A 1 93 ? 14.857 1.523 -24.676 1.00 82.94 93 THR A C 1
ATOM 725 O O . THR A 1 93 ? 15.348 0.968 -23.701 1.00 82.94 93 THR A O 1
ATOM 728 N N . SER A 1 94 ? 15.249 2.741 -25.068 1.00 80.00 94 SER A N 1
ATOM 729 C CA . SER A 1 94 ? 16.230 3.571 -24.368 1.00 80.00 94 SER A CA 1
ATOM 730 C C . SER A 1 94 ? 15.572 4.837 -23.829 1.00 80.00 94 SER A C 1
ATOM 732 O O . SER A 1 94 ? 14.799 5.498 -24.531 1.00 80.00 94 SER A O 1
ATOM 734 N N . VAL A 1 95 ? 15.904 5.186 -22.587 1.00 82.44 95 VAL A N 1
ATOM 735 C CA . VAL A 1 95 ? 15.402 6.378 -21.910 1.00 82.44 95 VAL A CA 1
ATOM 736 C C . VAL A 1 95 ? 16.552 7.204 -21.350 1.00 82.44 95 VAL A C 1
ATOM 738 O O . VAL A 1 95 ? 17.503 6.673 -20.780 1.00 82.44 95 VAL A O 1
ATOM 741 N N . HIS A 1 96 ? 16.447 8.525 -21.473 1.00 86.12 96 HIS A N 1
ATOM 742 C CA . HIS A 1 96 ? 17.304 9.446 -20.738 1.00 86.12 96 HIS A CA 1
ATOM 743 C C . HIS A 1 96 ? 16.637 9.777 -19.399 1.00 86.12 96 HIS A C 1
ATOM 745 O O . HIS A 1 96 ? 15.810 10.687 -19.310 1.00 86.12 96 HIS A O 1
ATOM 751 N N . GLN A 1 97 ? 16.949 8.991 -18.367 1.00 87.00 97 GLN A N 1
ATOM 752 C CA . GLN A 1 97 ? 16.434 9.221 -17.021 1.00 87.00 97 GLN A CA 1
ATOM 753 C C . GLN A 1 97 ? 17.037 10.510 -16.451 1.00 87.00 97 GLN A C 1
ATOM 755 O O . GLN A 1 97 ? 18.255 10.688 -16.445 1.00 87.00 97 GLN A O 1
ATOM 760 N N . ARG A 1 98 ? 16.189 11.414 -15.947 1.00 85.81 98 ARG A N 1
ATOM 761 C CA . ARG A 1 98 ? 16.664 12.635 -15.287 1.00 85.81 98 ARG A CA 1
ATOM 762 C C . ARG A 1 98 ? 17.489 12.252 -14.061 1.00 85.81 98 ARG A C 1
ATOM 764 O O . ARG A 1 98 ? 17.026 11.465 -13.234 1.00 85.81 98 ARG A O 1
ATOM 771 N N . LEU A 1 99 ? 18.679 12.840 -13.937 1.00 87.75 99 LEU A N 1
ATOM 772 C CA . LEU A 1 99 ? 19.515 12.669 -12.754 1.00 87.75 99 LEU A CA 1
ATOM 773 C C . LEU A 1 99 ? 18.754 13.128 -11.509 1.00 87.75 99 LEU A C 1
ATOM 775 O O . LEU A 1 99 ? 18.198 14.228 -11.473 1.00 87.75 99 LEU A O 1
ATOM 779 N N . MET A 1 100 ? 18.746 12.265 -10.503 1.00 91.56 100 MET A N 1
ATOM 780 C CA . MET A 1 100 ? 18.200 12.543 -9.183 1.00 91.56 100 MET A CA 1
ATOM 781 C C . MET A 1 100 ? 19.349 12.895 -8.237 1.00 91.56 100 MET A C 1
ATOM 783 O O . MET A 1 100 ? 20.459 12.374 -8.375 1.00 91.56 100 MET A O 1
ATOM 787 N N . ASN A 1 101 ? 19.104 13.792 -7.283 1.00 92.56 101 ASN A N 1
ATOM 788 C CA . ASN A 1 101 ? 20.082 14.068 -6.231 1.00 92.56 101 ASN A CA 1
ATOM 789 C C . ASN A 1 101 ? 20.122 12.912 -5.202 1.00 92.56 101 ASN A C 1
ATOM 791 O O . ASN A 1 101 ? 19.190 12.106 -5.152 1.00 92.56 101 ASN A O 1
ATOM 795 N N . PRO A 1 102 ? 21.173 12.792 -4.367 1.00 94.75 102 PRO A N 1
ATOM 796 C CA . PRO A 1 102 ? 21.300 11.651 -3.458 1.00 94.75 102 PRO A CA 1
ATOM 797 C C . PRO A 1 102 ? 20.097 11.441 -2.512 1.00 94.75 102 PRO A C 1
ATOM 799 O O . P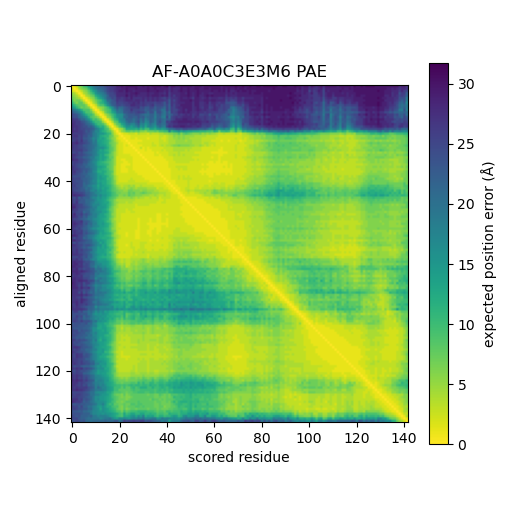RO A 1 102 ? 19.654 10.298 -2.394 1.00 94.75 102 PRO A O 1
ATOM 802 N N . PRO A 1 103 ? 19.497 12.489 -1.904 1.00 93.31 103 PRO A N 1
ATOM 803 C CA . PRO A 1 103 ? 18.269 12.332 -1.118 1.00 93.31 103 PRO A CA 1
ATOM 804 C C . PRO A 1 103 ? 17.081 11.782 -1.922 1.00 93.31 103 PRO A C 1
ATOM 806 O O . PRO A 1 103 ? 16.351 10.918 -1.440 1.00 93.31 103 PRO A O 1
ATOM 809 N N . GLN A 1 104 ? 16.896 12.243 -3.162 1.00 92.06 104 GLN A N 1
ATOM 810 C CA . GLN A 1 104 ? 15.856 11.736 -4.061 1.00 92.06 104 GLN A CA 1
ATOM 811 C C . GLN A 1 104 ? 16.074 10.262 -4.414 1.00 92.06 104 GLN A C 1
ATOM 813 O O . GLN A 1 104 ? 15.114 9.494 -4.400 1.00 92.06 104 GLN A O 1
ATOM 818 N N . CYS A 1 105 ? 17.319 9.851 -4.676 1.00 92.12 105 CYS A N 1
ATOM 819 C CA . CYS A 1 105 ? 17.654 8.447 -4.920 1.00 92.12 105 CYS A CA 1
ATOM 820 C C . CYS A 1 105 ? 17.323 7.570 -3.710 1.00 92.12 105 CYS A C 1
ATOM 822 O O . CYS A 1 105 ? 16.705 6.525 -3.869 1.00 92.12 105 CYS A O 1
ATOM 824 N N . GLN A 1 106 ? 17.703 7.997 -2.502 1.00 94.50 106 GLN A N 1
ATOM 825 C CA . GLN A 1 106 ? 17.402 7.256 -1.272 1.00 94.50 106 GLN A CA 1
ATOM 826 C C . GLN A 1 106 ? 15.894 7.109 -1.059 1.00 94.50 106 GLN A C 1
ATOM 828 O O . GLN A 1 106 ? 15.417 6.020 -0.747 1.00 94.50 106 GLN A O 1
ATOM 833 N N . PHE A 1 107 ? 15.142 8.191 -1.277 1.00 92.69 107 PHE A N 1
ATOM 834 C CA . PHE A 1 107 ? 13.686 8.164 -1.202 1.00 92.69 107 PHE A CA 1
ATOM 835 C C . PHE A 1 107 ? 13.078 7.193 -2.222 1.00 92.69 107 PHE A C 1
ATOM 837 O O . PHE A 1 107 ? 12.247 6.368 -1.855 1.00 92.69 107 PHE A O 1
ATOM 844 N N . MET A 1 108 ? 13.500 7.265 -3.487 1.00 92.88 108 MET A N 1
ATOM 845 C CA . MET A 1 108 ? 12.992 6.392 -4.548 1.00 92.88 108 MET A CA 1
ATOM 846 C C . MET A 1 108 ? 13.332 4.922 -4.284 1.00 92.88 108 MET A C 1
ATOM 848 O O . MET A 1 108 ? 12.457 4.067 -4.383 1.00 92.88 108 MET A O 1
ATOM 852 N N . ASN A 1 109 ? 14.580 4.633 -3.907 1.00 94.00 109 ASN A N 1
ATOM 853 C CA . ASN A 1 109 ? 15.035 3.272 -3.632 1.00 94.00 109 ASN A CA 1
ATOM 854 C C . ASN A 1 109 ? 14.257 2.645 -2.475 1.00 94.00 109 ASN A C 1
ATOM 856 O O . ASN A 1 109 ? 13.852 1.498 -2.596 1.00 94.00 109 ASN A O 1
ATOM 860 N N . LYS A 1 110 ? 13.940 3.412 -1.422 1.00 94.38 110 LYS A N 1
ATOM 861 C CA . LYS A 1 110 ? 13.079 2.929 -0.335 1.00 94.38 110 LYS A CA 1
ATOM 862 C C . LYS A 1 110 ? 11.738 2.397 -0.861 1.00 94.38 110 LYS A C 1
ATOM 864 O O . LYS A 1 110 ? 11.335 1.299 -0.497 1.00 94.38 110 LYS A O 1
ATOM 869 N N . TRP A 1 111 ? 11.055 3.151 -1.723 1.00 93.38 111 TRP A N 1
ATOM 870 C CA . TRP A 1 111 ? 9.774 2.718 -2.294 1.00 93.38 111 TRP A CA 1
ATOM 871 C C . TRP A 1 111 ? 9.924 1.550 -3.269 1.00 93.38 111 TRP A C 1
ATOM 873 O O . TRP A 1 111 ? 9.061 0.677 -3.302 1.00 93.38 111 TRP A O 1
ATOM 883 N N . ILE A 1 112 ? 11.005 1.517 -4.053 1.00 94.75 112 ILE A N 1
ATOM 884 C CA . ILE A 1 112 ? 11.324 0.375 -4.921 1.00 94.75 112 ILE A CA 1
ATOM 885 C C . ILE A 1 112 ? 11.490 -0.891 -4.079 1.00 94.75 112 ILE A C 1
ATOM 887 O O . ILE A 1 112 ? 10.865 -1.900 -4.393 1.00 94.75 112 ILE A O 1
ATOM 891 N N . ASP A 1 113 ? 12.264 -0.827 -2.998 1.00 95.38 11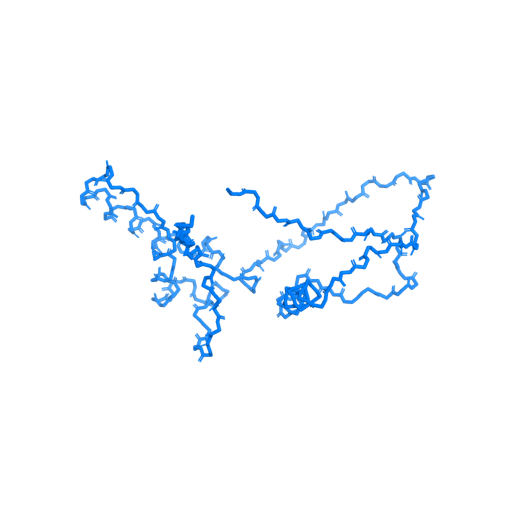3 ASP A N 1
ATOM 892 C CA . ASP A 1 113 ? 12.496 -1.957 -2.099 1.00 95.38 113 ASP A CA 1
ATOM 893 C C . ASP A 1 113 ? 11.193 -2.412 -1.426 1.00 95.38 113 ASP A C 1
ATOM 895 O O . ASP A 1 113 ? 10.916 -3.610 -1.360 1.00 95.38 113 ASP A O 1
ATOM 899 N N . GLU A 1 114 ? 10.347 -1.474 -0.984 1.00 92.56 114 GLU A N 1
ATOM 900 C CA . GLU A 1 114 ? 9.028 -1.797 -0.427 1.00 92.56 114 GLU A CA 1
ATOM 901 C C . GLU A 1 114 ? 8.125 -2.494 -1.461 1.00 92.56 114 GLU A C 1
ATOM 903 O O . GLU A 1 114 ? 7.549 -3.538 -1.148 1.00 92.56 114 GLU A O 1
ATOM 908 N N . MET A 1 115 ? 8.049 -1.985 -2.698 1.00 94.88 115 MET A N 1
ATOM 909 C CA . MET A 1 115 ? 7.262 -2.595 -3.781 1.00 94.88 115 MET A CA 1
ATOM 910 C C . MET A 1 115 ? 7.803 -3.965 -4.210 1.00 94.88 115 MET A C 1
ATOM 912 O O . MET A 1 115 ? 7.005 -4.864 -4.472 1.00 94.88 115 MET A O 1
ATOM 916 N N . LEU A 1 116 ? 9.128 -4.144 -4.261 1.00 94.88 116 LEU A N 1
ATOM 917 C CA . LEU A 1 116 ? 9.766 -5.442 -4.516 1.00 94.88 116 LEU A CA 1
ATOM 918 C C . LEU A 1 116 ? 9.440 -6.435 -3.395 1.00 94.88 116 LEU A C 1
ATOM 920 O O . LEU A 1 116 ? 9.081 -7.576 -3.666 1.00 94.88 116 LEU A O 1
ATOM 924 N N . SER A 1 117 ? 9.512 -5.999 -2.134 1.00 91.62 117 SER A N 1
ATOM 925 C CA . SER A 1 117 ? 9.192 -6.847 -0.977 1.00 91.62 117 SER A CA 1
ATOM 926 C C . SER A 1 117 ? 7.717 -7.255 -0.905 1.00 91.62 117 SER A C 1
ATOM 928 O O . SER A 1 117 ? 7.389 -8.248 -0.259 1.00 91.62 117 SER A O 1
ATOM 930 N N . ALA A 1 118 ? 6.842 -6.476 -1.546 1.00 91.12 118 ALA A N 1
ATOM 931 C CA . ALA A 1 118 ? 5.409 -6.715 -1.660 1.00 91.12 118 ALA A CA 1
ATOM 932 C C . ALA A 1 118 ? 5.017 -7.451 -2.955 1.00 91.12 118 ALA A C 1
ATOM 934 O O . ALA A 1 118 ? 3.829 -7.626 -3.201 1.00 91.12 118 ALA A O 1
ATOM 935 N N . ASP A 1 119 ? 5.989 -7.850 -3.785 1.00 90.62 119 ASP A N 1
ATOM 936 C CA . ASP A 1 119 ? 5.772 -8.510 -5.083 1.00 90.62 119 ASP A CA 1
ATOM 937 C C . ASP A 1 119 ? 4.894 -7.697 -6.065 1.00 90.62 119 ASP A C 1
ATOM 939 O O . ASP A 1 119 ? 4.242 -8.234 -6.958 1.00 90.62 119 ASP A O 1
ATOM 943 N N . LEU A 1 120 ? 4.878 -6.363 -5.922 1.00 90.62 120 LEU A N 1
ATOM 944 C CA . LEU A 1 120 ? 4.133 -5.458 -6.811 1.00 90.62 120 LEU A CA 1
ATOM 945 C C . LEU A 1 120 ? 4.888 -5.166 -8.110 1.00 90.62 120 LEU A C 1
ATOM 947 O O . LEU A 1 120 ? 4.286 -4.885 -9.147 1.00 90.62 120 LEU A O 1
ATOM 951 N N . ILE A 1 121 ? 6.218 -5.199 -8.044 1.00 93.44 121 ILE A N 1
ATOM 952 C CA . ILE A 1 121 ? 7.114 -5.022 -9.185 1.00 93.44 121 ILE A CA 1
ATOM 953 C C . ILE A 1 121 ? 8.174 -6.116 -9.168 1.00 93.44 121 ILE A C 1
ATOM 955 O O . ILE A 1 121 ? 8.474 -6.700 -8.132 1.00 93.44 121 ILE A O 1
ATOM 959 N N . LYS A 1 122 ? 8.792 -6.348 -10.324 1.00 93.06 122 LYS A N 1
ATOM 960 C CA . LYS A 1 122 ? 9.902 -7.288 -10.482 1.00 93.06 122 LYS A CA 1
ATOM 961 C C . LYS A 1 122 ? 10.971 -6.703 -11.384 1.00 93.06 122 LYS A C 1
ATOM 963 O O . LYS A 1 122 ? 10.695 -5.828 -12.207 1.00 93.06 122 LYS A O 1
ATOM 968 N N . HIS A 1 123 ? 12.182 -7.233 -11.272 1.00 92.88 123 HIS A N 1
ATOM 969 C CA . HIS A 1 123 ? 13.221 -6.947 -12.250 1.00 92.88 123 HIS A CA 1
ATOM 970 C C . HIS A 1 123 ? 12.773 -7.419 -13.638 1.00 92.88 123 HIS A C 1
ATOM 972 O O . HIS A 1 123 ? 12.340 -8.559 -13.815 1.00 92.88 123 HIS A O 1
ATOM 978 N N . ALA A 1 124 ? 12.858 -6.520 -14.615 1.00 89.12 124 ALA A N 1
ATOM 979 C CA . ALA A 1 124 ? 12.590 -6.831 -16.008 1.00 89.12 124 ALA A CA 1
ATOM 980 C C . ALA A 1 124 ? 13.890 -7.255 -16.697 1.00 89.12 124 ALA A C 1
ATOM 982 O O . ALA A 1 124 ? 14.908 -6.570 -16.588 1.00 89.12 124 ALA A O 1
ATOM 983 N N . ASP A 1 125 ? 13.845 -8.374 -17.413 1.00 88.25 125 ASP A N 1
ATOM 984 C CA . ASP A 1 125 ? 14.966 -8.834 -18.223 1.00 88.25 125 ASP A CA 1
ATOM 985 C C . ASP A 1 125 ? 15.039 -8.030 -19.528 1.00 88.25 125 ASP A C 1
ATOM 987 O O . ASP A 1 125 ? 14.055 -7.948 -20.264 1.00 88.25 125 ASP A O 1
ATOM 991 N N . ILE A 1 126 ? 16.199 -7.430 -19.807 1.00 83.50 126 ILE A N 1
ATOM 992 C CA . ILE A 1 126 ? 16.390 -6.429 -20.873 1.00 83.50 126 ILE A CA 1
ATOM 993 C C . ILE A 1 126 ? 15.883 -6.904 -22.248 1.00 83.50 126 ILE A C 1
ATOM 995 O O . ILE A 1 126 ? 15.170 -6.133 -22.893 1.00 83.50 126 ILE A O 1
ATOM 999 N N . PRO A 1 127 ? 16.166 -8.139 -22.712 1.00 85.56 127 PRO A N 1
ATOM 1000 C CA . PRO A 1 127 ? 15.685 -8.635 -24.003 1.00 85.56 127 PRO A CA 1
ATOM 1001 C C . PRO A 1 127 ? 14.157 -8.695 -24.121 1.00 85.56 127 PRO A C 1
ATOM 1003 O O . PRO A 1 127 ? 13.623 -8.663 -25.227 1.00 85.56 127 PRO A O 1
ATOM 1006 N N . HIS A 1 128 ? 13.448 -8.772 -22.993 1.00 83.75 128 HIS A N 1
ATOM 1007 C CA . HIS A 1 128 ? 11.992 -8.876 -22.937 1.00 83.75 128 HIS A CA 1
ATOM 1008 C C . HIS A 1 128 ? 11.299 -7.511 -22.775 1.00 83.75 128 HIS A C 1
ATOM 1010 O O . HIS A 1 128 ? 10.066 -7.431 -22.788 1.00 83.75 128 HIS A O 1
ATOM 1016 N N . ILE A 1 129 ? 12.063 -6.423 -22.634 1.00 85.50 129 ILE A N 1
ATOM 1017 C CA . ILE A 1 129 ? 11.521 -5.074 -22.468 1.00 85.50 129 ILE A CA 1
ATOM 1018 C C . ILE A 1 129 ? 11.108 -4.510 -23.827 1.00 85.50 129 ILE A C 1
ATOM 1020 O O . ILE A 1 129 ? 11.938 -4.184 -24.672 1.00 85.50 129 ILE A O 1
ATOM 1024 N N . LYS A 1 130 ? 9.799 -4.315 -24.007 1.00 84.88 130 LYS A N 1
ATOM 1025 C CA . LYS A 1 130 ? 9.251 -3.639 -25.192 1.00 84.88 130 LYS A CA 1
ATOM 1026 C C . LYS A 1 130 ? 9.350 -2.117 -25.100 1.00 84.88 130 LYS A C 1
ATOM 1028 O O . LYS A 1 130 ? 9.500 -1.463 -26.121 1.00 84.88 130 LYS A O 1
ATOM 1033 N N . HIS A 1 131 ? 9.275 -1.545 -23.898 1.00 86.19 131 HIS A N 1
ATOM 1034 C CA . HIS A 1 131 ? 9.277 -0.099 -23.697 1.00 86.19 131 HIS A CA 1
ATOM 1035 C C . HIS A 1 131 ? 9.869 0.291 -22.339 1.00 86.19 131 HIS A C 1
ATOM 1037 O O . HIS A 1 131 ? 9.645 -0.400 -21.347 1.00 86.19 131 HIS A O 1
ATOM 1043 N N . VAL A 1 132 ? 10.570 1.428 -22.294 1.00 88.56 132 VAL A N 1
ATOM 1044 C CA . VAL A 1 132 ? 11.028 2.068 -21.054 1.00 88.56 132 VAL A CA 1
ATOM 1045 C C . VAL A 1 132 ? 10.561 3.521 -21.033 1.00 88.56 132 VAL A C 1
ATOM 1047 O O . VAL A 1 132 ? 10.795 4.269 -21.984 1.00 88.56 132 VAL A O 1
ATOM 1050 N N . ALA A 1 133 ? 9.943 3.929 -19.926 1.00 88.31 133 ALA A N 1
ATOM 1051 C CA . ALA A 1 133 ? 9.522 5.303 -19.677 1.00 88.31 133 ALA A CA 1
ATOM 1052 C C . ALA A 1 133 ? 10.343 5.921 -18.531 1.00 88.31 133 ALA A C 1
ATOM 1054 O O . ALA A 1 133 ? 10.731 5.204 -17.606 1.00 88.31 133 ALA A O 1
ATOM 1055 N N . PRO A 1 134 ? 10.626 7.237 -18.567 1.00 89.50 134 PRO A N 1
ATOM 1056 C CA . PRO A 1 134 ? 11.347 7.896 -17.488 1.00 89.50 134 PRO A CA 1
ATOM 1057 C C . PRO A 1 134 ? 10.448 8.032 -16.261 1.00 89.50 134 PRO A C 1
ATOM 1059 O O . PRO A 1 134 ? 9.254 8.311 -16.378 1.00 89.50 134 PRO A O 1
ATOM 1062 N N . THR A 1 135 ? 11.031 7.906 -15.075 1.00 90.44 135 THR A N 1
ATOM 1063 C CA . THR A 1 135 ? 10.325 8.147 -13.814 1.00 90.44 135 THR A CA 1
ATOM 1064 C C . THR A 1 135 ? 10.599 9.561 -13.319 1.00 90.44 135 THR A C 1
ATOM 1066 O O . THR A 1 135 ? 11.737 10.032 -13.341 1.00 90.44 135 THR A O 1
ATOM 1069 N N . VAL A 1 136 ? 9.566 10.251 -12.842 1.00 88.06 136 VAL A N 1
ATOM 1070 C CA . VAL A 1 136 ? 9.690 11.605 -12.294 1.00 88.06 136 VAL A CA 1
ATOM 1071 C C . VAL A 1 136 ? 9.193 11.604 -10.857 1.00 88.06 136 VAL A C 1
ATOM 1073 O O . VAL A 1 136 ? 8.060 11.217 -10.591 1.00 88.06 136 VAL A O 1
ATOM 1076 N N . LEU A 1 137 ? 10.036 12.067 -9.933 1.00 90.12 137 LEU A N 1
ATOM 1077 C CA . LEU A 1 137 ? 9.610 12.369 -8.571 1.00 90.12 137 LEU A CA 1
ATOM 1078 C C . LEU A 1 137 ? 8.899 13.718 -8.569 1.00 90.12 137 LEU A C 1
ATOM 1080 O O . LEU A 1 137 ? 9.489 14.741 -8.925 1.00 90.12 137 LEU A O 1
ATOM 1084 N N . MET A 1 138 ? 7.634 13.714 -8.165 1.00 87.44 138 MET A N 1
ATOM 1085 C CA . MET A 1 138 ? 6.827 14.919 -8.042 1.00 87.44 138 MET A CA 1
ATOM 1086 C C . MET A 1 138 ? 6.536 15.191 -6.573 1.00 87.44 138 MET A C 1
ATOM 1088 O O . MET A 1 138 ? 6.134 14.298 -5.829 1.00 87.44 138 MET A O 1
ATOM 1092 N N . GLN A 1 139 ? 6.731 16.439 -6.154 1.00 83.56 139 GLN A N 1
ATOM 1093 C CA . GLN A 1 139 ? 6.294 16.872 -4.838 1.00 83.56 139 GLN A CA 1
ATOM 1094 C C . GLN A 1 139 ? 4.769 16.957 -4.831 1.00 83.56 139 GLN A C 1
ATOM 1096 O O . GLN A 1 139 ? 4.168 17.600 -5.693 1.00 83.56 139 GLN A O 1
ATOM 1101 N N . LYS A 1 140 ? 4.146 16.319 -3.843 1.00 83.50 140 LYS A N 1
ATOM 1102 C CA . LYS A 1 140 ? 2.707 16.423 -3.629 1.00 83.50 140 LYS A CA 1
ATOM 1103 C C . LYS A 1 140 ? 2.379 17.874 -3.263 1.00 83.50 140 LYS A C 1
ATOM 1105 O O . LYS A 1 140 ? 2.929 18.403 -2.299 1.00 83.50 140 LYS A O 1
ATOM 1110 N N . THR A 1 141 ? 1.562 18.533 -4.080 1.00 64.25 141 THR A N 1
ATOM 1111 C CA . THR A 1 141 ? 1.142 19.920 -3.859 1.00 64.25 141 THR A CA 1
ATOM 1112 C C . THR A 1 141 ? 0.166 19.922 -2.686 1.00 64.25 141 THR A C 1
ATOM 1114 O O . THR A 1 141 ? -0.890 19.295 -2.764 1.00 64.25 141 THR A O 1
ATOM 1117 N N . HIS A 1 142 ? 0.559 20.553 -1.585 1.00 48.56 142 HIS A N 1
ATOM 1118 C CA . HIS A 1 142 ? -0.238 20.720 -0.375 1.00 48.56 142 HIS A CA 1
ATOM 1119 C C . HIS A 1 142 ? -0.294 22.199 -0.025 1.00 48.56 142 HIS A C 1
ATOM 1121 O O . HIS A 1 142 ? 0.767 22.853 -0.150 1.00 48.56 142 HIS A O 1
#

Organism: NCBI:txid1036808